Protein AF-A0A8T3P0T6-F1 (afdb_monomer)

Sequence (144 aa):
MNCLDFRRRWLTTPGERDMELARHERACASCRQFARRGSQFERKLANAVAIEVPASLAERIHRRRDFSERVRQRQVRPLRYALIASGLLILCLALLLFYEFLAPQSAGIEVQQSLALKAPDAAASRSTALTFLTAADARPTARI

Solvent-accessible surface area (backbone atoms only — not comparable to full-atom values): 9432 Å² total; per-residue (Å²): 132,54,74,66,56,48,51,54,51,43,70,76,46,72,86,67,92,47,70,66,59,54,51,49,39,73,72,31,71,68,55,33,53,49,51,53,52,49,54,51,48,52,52,53,50,53,58,72,66,67,62,84,78,61,86,62,50,64,60,53,52,54,50,51,51,57,49,53,53,51,52,54,50,62,64,51,48,61,57,55,53,48,55,53,53,52,51,53,50,52,52,49,52,51,50,52,51,44,52,72,74,63,61,68,89,77,87,72,82,82,86,82,86,87,89,88,87,79,85,84,85,89,79,89,79,89,78,90,78,87,87,81,92,82,82,90,80,83,87,87,83,89,81,136

Secondary structure (DSSP, 8-state):
--HHHHHHHHHHSTT---HHHHHHHHH-HHHHHHHHHHHHHHHHHHHHH-PPPPTTHHHHHHHHHHHHHHHHHHHHHHHHHHHHHHHHHHHHHHHHHHHHHH----S-------------------------------------

Foldseek 3Di:
DDLVVLVVVCVVDPPDPDPVNVVVLVVDVVSVVVSVVVVVVV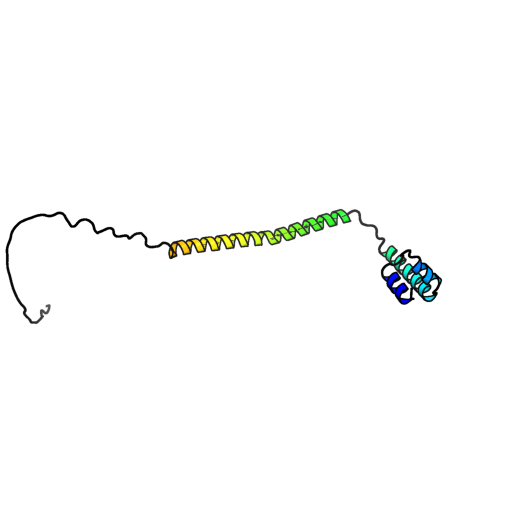VVVCVVPPDDDDPCPVVVVVVVVVVVVVVVCVVCVVVVVVVVVVVVVVVVVVVVCCCVPVPDPPVDPPPDDPDPDDDDDDDDDDDDDDDDDDDDDDDDDDDD

Radius of gyration: 54.67 Å; Cα contacts (8 Å, |Δi|>4): 24; chains: 1; bounding box: 60×63×147 Å

pLDDT: mean 76.13, std 20.55, range [37.06, 97.62]

Mean predicted aligned error: 18.78 Å

Structure (mmCIF, N/CA/C/O backbone):
data_AF-A0A8T3P0T6-F1
#
_entry.id   AF-A0A8T3P0T6-F1
#
loop_
_atom_site.group_PDB
_atom_site.id
_atom_site.type_symbol
_atom_site.label_atom_id
_atom_site.label_alt_id
_atom_site.label_comp_id
_atom_site.label_asym_id
_atom_site.label_entity_id
_atom_site.label_seq_id
_atom_site.pdbx_PDB_ins_code
_atom_site.Cartn_x
_atom_site.Cartn_y
_atom_site.Cartn_z
_atom_site.occupancy
_atom_site.B_iso_or_equiv
_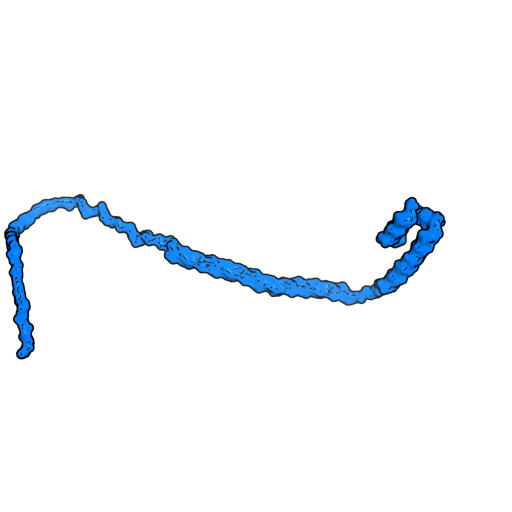atom_site.auth_seq_id
_atom_site.auth_comp_id
_atom_site.auth_asym_id
_atom_site.auth_atom_id
_atom_site.pdbx_PDB_model_num
ATOM 1 N N . MET A 1 1 ? 23.178 8.678 -13.540 1.00 88.56 1 MET A N 1
ATOM 2 C CA . MET A 1 1 ? 22.896 7.546 -12.630 1.00 88.56 1 MET A CA 1
ATOM 3 C C . MET A 1 1 ? 23.528 6.234 -13.091 1.00 88.56 1 MET A C 1
ATOM 5 O O . MET A 1 1 ? 23.717 6.045 -14.295 1.00 88.56 1 MET A O 1
ATOM 9 N N . ASN A 1 2 ? 23.810 5.329 -12.142 1.00 94.75 2 ASN A N 1
ATOM 10 C CA . ASN A 1 2 ? 24.181 3.927 -12.388 1.00 94.75 2 ASN A CA 1
ATOM 11 C C . ASN A 1 2 ? 22.927 3.085 -12.739 1.00 94.75 2 ASN A C 1
ATOM 13 O O . ASN A 1 2 ? 21.800 3.463 -12.422 1.00 94.75 2 ASN A O 1
ATOM 17 N N . CYS A 1 3 ? 23.118 1.925 -13.374 1.00 96.31 3 CYS A N 1
ATOM 18 C CA . CYS A 1 3 ? 22.073 0.938 -13.656 1.00 96.31 3 CYS A CA 1
ATOM 19 C C . CYS A 1 3 ? 21.316 0.470 -12.401 1.00 96.31 3 CYS A C 1
ATOM 21 O O . CYS A 1 3 ? 20.110 0.233 -12.475 1.00 96.31 3 CYS A O 1
ATOM 23 N N . LEU A 1 4 ? 21.993 0.303 -11.259 1.00 96.88 4 LEU A N 1
ATOM 24 C CA . LEU A 1 4 ? 21.320 -0.100 -10.016 1.00 96.88 4 LEU A CA 1
ATOM 25 C C . LEU A 1 4 ? 20.424 1.011 -9.465 1.00 96.88 4 LEU A C 1
ATOM 27 O O . LEU A 1 4 ? 19.289 0.729 -9.082 1.00 96.88 4 LEU A O 1
ATOM 31 N N . ASP A 1 5 ? 20.892 2.259 -9.498 1.00 95.56 5 ASP A N 1
ATOM 32 C CA . ASP A 1 5 ? 20.106 3.419 -9.067 1.00 95.56 5 ASP A CA 1
ATOM 33 C C . ASP A 1 5 ? 18.858 3.578 -9.934 1.00 95.56 5 ASP A C 1
ATOM 35 O O . ASP A 1 5 ? 17.756 3.742 -9.410 1.00 95.56 5 ASP A O 1
ATOM 39 N N . PHE A 1 6 ? 19.019 3.432 -11.256 1.00 96.00 6 PHE A N 1
ATOM 40 C CA . PHE A 1 6 ? 17.908 3.410 -12.204 1.00 96.00 6 PHE A CA 1
ATOM 41 C C . PHE A 1 6 ? 16.872 2.351 -11.813 1.00 96.00 6 PHE A C 1
ATOM 43 O O . PHE A 1 6 ? 15.689 2.658 -11.691 1.00 96.00 6 PHE A O 1
ATOM 50 N N . ARG A 1 7 ? 17.307 1.104 -11.582 1.00 95.38 7 ARG A N 1
ATOM 51 C CA . ARG A 1 7 ? 16.401 -0.006 -11.243 1.00 95.38 7 ARG A CA 1
ATOM 52 C C . ARG A 1 7 ? 15.696 0.213 -9.913 1.00 95.38 7 ARG A C 1
ATOM 54 O O . ARG A 1 7 ? 14.494 -0.012 -9.840 1.00 95.38 7 ARG A O 1
ATOM 61 N N . ARG A 1 8 ? 16.419 0.658 -8.881 1.00 95.44 8 ARG A N 1
ATOM 62 C CA . ARG A 1 8 ? 15.837 0.963 -7.569 1.00 95.44 8 ARG A CA 1
ATOM 63 C C . ARG A 1 8 ? 14.767 2.040 -7.707 1.00 95.44 8 ARG A C 1
ATOM 65 O O . ARG A 1 8 ? 13.653 1.840 -7.241 1.00 95.44 8 ARG A O 1
ATOM 72 N N . ARG A 1 9 ? 15.086 3.148 -8.377 1.00 95.00 9 ARG A N 1
ATOM 73 C CA . ARG A 1 9 ? 14.155 4.270 -8.528 1.00 95.00 9 ARG A CA 1
ATOM 74 C C . ARG A 1 9 ? 12.932 3.896 -9.367 1.00 95.00 9 ARG A C 1
ATOM 76 O O . ARG A 1 9 ? 11.815 4.183 -8.954 1.00 95.00 9 ARG A O 1
ATOM 83 N N . TRP A 1 10 ? 13.135 3.185 -10.479 1.00 95.56 10 TRP A N 1
ATOM 84 C CA . TRP A 1 10 ? 12.047 2.708 -11.336 1.00 95.56 10 TRP A CA 1
ATOM 85 C C . TRP A 1 10 ? 11.085 1.769 -10.589 1.00 95.56 10 TRP A C 1
ATOM 87 O O . TRP A 1 10 ? 9.880 1.855 -10.794 1.00 95.56 10 TRP A O 1
ATOM 97 N N . LEU A 1 11 ? 11.598 0.898 -9.709 1.00 94.56 11 LEU A N 1
ATOM 98 C CA . LEU A 1 11 ? 10.772 -0.015 -8.906 1.00 94.56 11 LEU A CA 1
ATOM 99 C C . LEU A 1 11 ? 9.971 0.695 -7.810 1.00 94.56 11 LEU A C 1
ATOM 101 O O . LEU A 1 11 ? 8.867 0.259 -7.504 1.00 94.56 11 LEU A O 1
ATOM 105 N N . THR A 1 12 ? 10.510 1.760 -7.212 1.00 94.62 12 THR A N 1
ATOM 106 C CA . THR A 1 12 ? 9.787 2.533 -6.190 1.00 94.62 12 THR A CA 1
ATOM 107 C C . THR A 1 12 ? 8.653 3.348 -6.804 1.00 94.62 12 THR A C 1
ATOM 109 O O . THR A 1 12 ? 7.561 3.397 -6.242 1.00 94.62 12 THR A O 1
ATOM 112 N N . THR A 1 13 ? 8.907 3.971 -7.959 1.00 92.31 13 THR A N 1
ATOM 113 C CA . THR A 1 13 ? 7.954 4.877 -8.610 1.00 92.31 13 THR A CA 1
ATOM 114 C C . THR A 1 13 ? 7.876 4.575 -10.110 1.00 92.31 13 THR A C 1
ATOM 116 O O . THR A 1 13 ? 8.487 5.272 -10.930 1.00 92.31 13 THR A O 1
ATOM 119 N N . PRO A 1 14 ? 7.137 3.526 -10.511 1.00 88.56 14 PRO A N 1
ATOM 120 C CA . PRO A 1 14 ? 7.009 3.177 -11.917 1.00 88.56 14 PRO A CA 1
ATOM 121 C C . PRO A 1 14 ? 6.272 4.286 -12.683 1.00 88.56 14 PRO A C 1
ATOM 123 O O . PRO A 1 14 ? 5.203 4.742 -12.287 1.00 88.56 14 PRO A O 1
ATOM 126 N N . GLY A 1 15 ? 6.840 4.718 -13.812 1.00 85.12 15 GLY A N 1
ATOM 127 C CA . GLY A 1 15 ? 6.239 5.746 -14.675 1.00 85.12 15 GLY A CA 1
ATOM 128 C C . GLY A 1 15 ? 6.579 7.199 -14.316 1.00 85.12 15 GLY A C 1
ATOM 129 O O . GLY A 1 15 ? 6.026 8.110 -14.936 1.00 85.12 15 GLY A O 1
ATOM 130 N N . GLU A 1 16 ? 7.496 7.430 -13.371 1.00 89.50 16 GLU A N 1
ATOM 131 C CA . GLU A 1 16 ? 8.035 8.763 -13.074 1.00 89.50 16 GLU A CA 1
ATOM 132 C C . GLU A 1 16 ? 8.638 9.413 -14.338 1.00 89.50 16 GLU A C 1
ATOM 134 O O . GLU A 1 16 ? 9.423 8.802 -15.067 1.00 89.50 16 GLU A O 1
ATOM 139 N N . ARG A 1 17 ? 8.278 10.675 -14.609 1.00 84.62 17 ARG A N 1
ATOM 140 C CA . ARG A 1 17 ? 8.763 11.442 -15.771 1.00 84.62 17 ARG A CA 1
ATOM 141 C C . ARG A 1 17 ? 9.988 12.284 -15.412 1.00 84.62 17 ARG A C 1
ATOM 143 O O . ARG A 1 17 ? 9.956 13.506 -15.518 1.00 84.62 17 ARG A O 1
ATOM 150 N N . ASP A 1 18 ? 11.062 11.624 -14.997 1.00 92.56 18 ASP A N 1
ATOM 151 C CA . ASP A 1 18 ? 12.345 12.277 -14.723 1.00 92.56 18 ASP A CA 1
ATOM 152 C C . ASP A 1 18 ? 13.265 12.245 -15.959 1.00 92.56 18 ASP A C 1
ATOM 154 O O . ASP A 1 18 ? 13.415 11.225 -16.643 1.00 92.56 18 ASP A O 1
ATOM 158 N N . MET A 1 19 ? 13.912 13.378 -16.241 1.00 92.12 19 MET A N 1
ATOM 159 C CA . MET A 1 19 ? 14.847 13.531 -17.354 1.00 92.12 19 MET A CA 1
ATOM 160 C C . MET A 1 19 ? 16.087 12.651 -17.195 1.00 92.12 19 MET A C 1
ATOM 162 O O . MET A 1 19 ? 16.606 12.148 -18.196 1.00 92.12 19 MET A O 1
ATOM 166 N N . GLU A 1 20 ? 16.565 12.445 -15.965 1.00 92.50 20 GLU A N 1
ATOM 167 C CA . GLU A 1 20 ? 17.751 11.626 -15.723 1.00 92.50 20 GLU A CA 1
ATOM 168 C C . GLU A 1 20 ? 17.456 10.135 -15.969 1.00 92.50 20 GLU A C 1
ATOM 170 O O . GLU A 1 20 ? 18.225 9.457 -16.661 1.00 92.50 20 GLU A O 1
ATOM 175 N N . LEU A 1 21 ? 16.305 9.646 -15.482 1.00 93.31 21 LEU A N 1
ATOM 176 C CA . LEU A 1 21 ? 15.792 8.292 -15.741 1.00 93.31 21 LEU A CA 1
ATOM 177 C C . LEU A 1 21 ? 15.635 8.063 -17.252 1.00 93.31 21 LEU A C 1
ATOM 179 O O . LEU A 1 21 ? 16.177 7.097 -17.795 1.00 93.31 21 LEU A O 1
ATOM 183 N N . ALA A 1 22 ? 14.989 8.997 -17.956 1.00 93.75 22 ALA A N 1
ATOM 184 C CA . ALA A 1 22 ? 14.791 8.909 -19.402 1.00 93.75 22 ALA A CA 1
ATOM 185 C C . ALA A 1 22 ? 16.115 8.916 -20.186 1.00 93.75 22 ALA A C 1
ATOM 187 O O . ALA A 1 22 ? 16.250 8.226 -21.200 1.00 93.75 22 ALA A O 1
ATOM 188 N N . ARG A 1 23 ? 17.120 9.685 -19.742 1.00 95.25 23 ARG A N 1
ATOM 189 C CA . ARG A 1 23 ? 18.456 9.683 -20.358 1.00 95.25 23 ARG A CA 1
ATOM 190 C C . ARG A 1 23 ? 19.129 8.320 -20.195 1.00 95.25 23 ARG A C 1
ATOM 192 O O . ARG A 1 23 ? 19.647 7.790 -21.177 1.00 95.25 23 ARG A O 1
ATOM 199 N N . HIS A 1 24 ? 19.095 7.738 -18.996 1.00 95.81 24 HIS A N 1
ATOM 200 C CA . HIS A 1 24 ? 19.712 6.436 -18.738 1.00 95.81 24 HIS A CA 1
ATOM 201 C C . HIS A 1 24 ? 19.003 5.296 -19.487 1.00 95.81 24 HIS A C 1
ATOM 203 O O . HIS A 1 24 ? 19.663 4.442 -20.078 1.00 95.81 24 HIS A O 1
ATOM 209 N N . GLU A 1 25 ? 17.670 5.310 -19.548 1.00 94.56 25 GLU A N 1
ATOM 210 C CA . GLU A 1 25 ? 16.887 4.325 -20.307 1.00 94.56 25 GLU A CA 1
ATOM 211 C C . GLU A 1 25 ? 17.210 4.358 -21.814 1.00 94.56 25 GLU A C 1
ATOM 213 O O . GLU A 1 25 ? 17.299 3.321 -22.483 1.00 94.56 25 GLU A O 1
ATOM 218 N N . ARG A 1 26 ? 17.435 5.554 -22.373 1.00 95.38 26 ARG A N 1
ATOM 219 C CA . ARG A 1 26 ? 17.885 5.696 -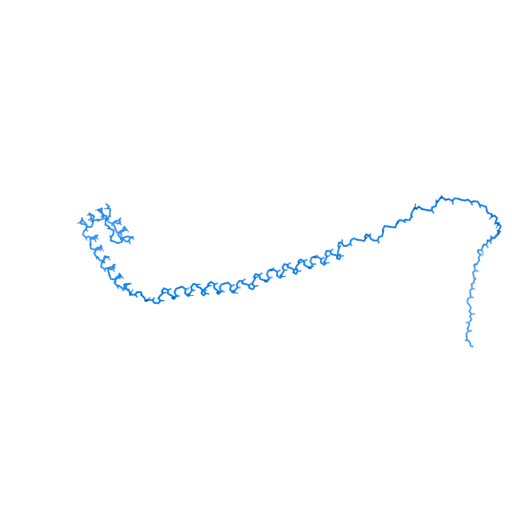23.764 1.00 95.38 26 ARG A CA 1
ATOM 220 C C . ARG A 1 26 ? 19.329 5.232 -23.949 1.00 95.38 26 ARG A C 1
ATOM 222 O O . ARG A 1 26 ? 19.619 4.634 -24.978 1.00 95.38 26 ARG A O 1
ATOM 229 N N . ALA A 1 27 ? 20.210 5.443 -22.979 1.00 96.56 27 ALA A N 1
ATOM 230 C CA . ALA A 1 27 ? 21.617 5.061 -23.096 1.00 96.56 27 ALA A CA 1
ATOM 231 C C . ALA A 1 27 ? 21.873 3.552 -22.898 1.00 96.56 27 ALA A C 1
ATOM 233 O O . ALA A 1 27 ? 22.782 3.006 -23.514 1.00 96.56 27 ALA A O 1
ATOM 234 N N . CYS A 1 28 ? 21.082 2.859 -22.069 1.00 97.38 28 CYS A N 1
ATOM 235 C CA . CYS A 1 28 ? 21.346 1.473 -21.668 1.00 97.38 28 CYS A CA 1
ATOM 236 C C . CYS A 1 28 ? 20.261 0.490 -22.149 1.00 97.38 28 CYS A C 1
ATOM 238 O O . CYS A 1 28 ? 19.116 0.526 -21.694 1.00 97.38 28 CYS A O 1
ATOM 240 N N . ALA A 1 29 ? 20.631 -0.451 -23.026 1.00 97.19 29 ALA A N 1
ATOM 241 C CA . ALA A 1 29 ? 19.700 -1.434 -23.593 1.00 97.19 29 ALA A CA 1
ATOM 242 C C . ALA A 1 29 ? 19.095 -2.389 -22.544 1.00 97.19 29 ALA A C 1
ATOM 244 O O . ALA A 1 29 ? 17.907 -2.713 -22.619 1.00 97.19 29 ALA A O 1
ATOM 245 N N . SER A 1 30 ? 19.874 -2.808 -21.539 1.00 96.94 30 SER A N 1
ATOM 246 C CA . SER A 1 30 ? 19.396 -3.735 -20.502 1.00 96.94 30 SER A CA 1
ATOM 247 C C . SER A 1 30 ? 18.374 -3.070 -19.572 1.00 96.94 30 SER A C 1
ATOM 249 O O . SER A 1 30 ? 17.326 -3.650 -19.282 1.00 96.94 30 SER A O 1
ATOM 251 N N . CYS A 1 31 ? 18.630 -1.823 -19.163 1.00 96.56 31 CYS A N 1
ATOM 252 C CA . CYS A 1 31 ? 17.700 -1.013 -18.376 1.00 96.56 31 CYS A CA 1
ATOM 253 C C . CYS A 1 31 ? 16.436 -0.668 -19.173 1.00 96.56 31 CYS A C 1
ATOM 255 O O . CYS A 1 31 ? 15.339 -0.739 -18.625 1.00 96.56 31 CYS A O 1
ATOM 257 N N . ARG A 1 32 ? 16.556 -0.410 -20.482 1.00 96.44 32 ARG A N 1
ATOM 258 C CA . ARG A 1 32 ? 15.402 -0.229 -21.375 1.00 96.44 32 ARG A CA 1
ATOM 259 C C . ARG A 1 32 ? 14.520 -1.473 -21.450 1.00 96.44 32 ARG A C 1
ATOM 261 O O . ARG A 1 32 ? 13.299 -1.377 -21.363 1.00 96.44 32 ARG A O 1
ATOM 268 N N . GLN A 1 33 ? 15.112 -2.658 -21.607 1.00 97.62 33 GLN A N 1
ATOM 269 C CA . GLN A 1 33 ? 14.352 -3.911 -21.637 1.00 97.62 33 GLN A CA 1
ATOM 270 C C . GLN A 1 33 ? 13.692 -4.204 -20.282 1.00 97.62 33 GLN A C 1
ATOM 272 O O . GLN A 1 33 ? 12.559 -4.687 -20.239 1.00 97.62 33 GLN A O 1
ATOM 277 N N . PHE A 1 34 ? 14.384 -3.907 -19.180 1.00 96.69 34 PHE A N 1
ATOM 278 C CA . PHE A 1 34 ? 13.830 -3.988 -17.831 1.00 96.69 34 PHE A CA 1
ATOM 279 C C . PHE A 1 34 ? 12.606 -3.075 -17.674 1.00 96.69 34 PHE A C 1
ATOM 281 O O . PHE A 1 34 ? 11.530 -3.577 -17.355 1.00 96.69 34 PHE A O 1
ATOM 288 N N . ALA A 1 35 ? 12.737 -1.785 -17.998 1.00 95.50 35 ALA A N 1
ATOM 289 C CA . ALA A 1 35 ? 11.651 -0.811 -17.913 1.00 95.50 35 ALA A CA 1
ATOM 290 C C . ALA A 1 35 ? 10.459 -1.211 -18.793 1.00 95.50 35 ALA A C 1
ATOM 292 O O . ALA A 1 35 ? 9.322 -1.192 -18.337 1.00 95.50 35 ALA A O 1
ATOM 293 N N . ARG A 1 36 ? 10.700 -1.684 -20.024 1.00 95.50 36 ARG A N 1
ATOM 294 C CA . ARG A 1 36 ? 9.633 -2.168 -20.917 1.00 95.50 36 ARG A CA 1
ATOM 295 C C . ARG A 1 36 ? 8.844 -3.337 -20.332 1.00 95.50 36 ARG A C 1
ATOM 297 O O . ARG A 1 36 ? 7.614 -3.320 -20.390 1.00 95.50 36 ARG A O 1
ATOM 304 N N . ARG A 1 37 ? 9.536 -4.346 -19.787 1.00 96.31 37 ARG A N 1
ATOM 305 C CA . ARG A 1 37 ? 8.889 -5.505 -19.146 1.00 96.31 37 ARG A CA 1
ATOM 306 C C . ARG A 1 37 ? 8.107 -5.079 -17.910 1.00 96.31 37 ARG A C 1
ATOM 308 O O . ARG A 1 37 ? 6.954 -5.472 -17.762 1.00 96.31 37 ARG A O 1
ATOM 315 N N . GLY A 1 38 ? 8.710 -4.234 -17.082 1.00 95.81 38 GLY A N 1
ATOM 316 C CA . GLY A 1 38 ? 8.062 -3.678 -15.906 1.00 95.81 38 GLY A CA 1
ATOM 317 C C . GLY A 1 38 ? 6.807 -2.878 -16.266 1.00 95.81 38 GLY A C 1
ATOM 318 O O . GLY A 1 38 ? 5.732 -3.174 -15.768 1.00 95.81 38 GLY A O 1
ATOM 319 N N . SER A 1 39 ? 6.876 -1.952 -17.224 1.00 95.06 39 SER A N 1
ATOM 320 C CA . SER A 1 39 ? 5.701 -1.192 -17.667 1.00 95.06 39 SER A CA 1
ATOM 321 C C . SER A 1 39 ? 4.606 -2.081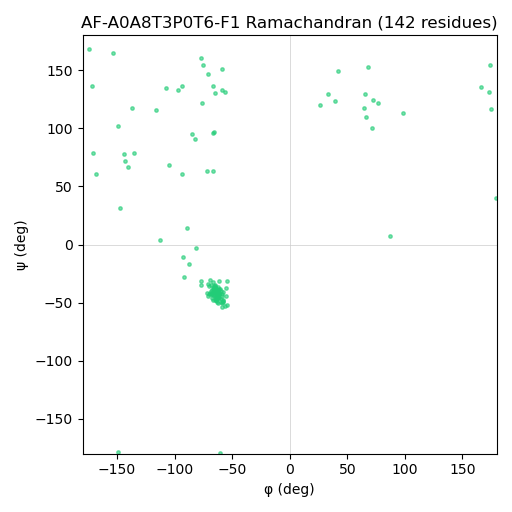 -18.262 1.00 95.06 39 SER A C 1
ATOM 323 O O . SER A 1 39 ? 3.428 -1.754 -18.159 1.00 95.06 39 SER A O 1
ATOM 325 N N . GLN A 1 40 ? 4.957 -3.198 -18.909 1.00 96.44 40 GLN A N 1
ATOM 326 C CA . GLN A 1 40 ? 3.961 -4.167 -19.373 1.00 96.44 40 GLN A CA 1
ATOM 327 C C . GLN A 1 40 ? 3.265 -4.867 -18.203 1.00 96.44 40 GLN A C 1
ATOM 329 O O . GLN A 1 40 ? 2.057 -5.085 -18.273 1.00 96.44 40 GLN A O 1
ATOM 334 N N . PHE A 1 41 ? 4.007 -5.206 -17.149 1.00 95.56 41 PHE A N 1
ATOM 335 C CA . PHE A 1 41 ? 3.445 -5.753 -15.919 1.00 95.56 41 PHE A CA 1
ATOM 336 C C . PHE A 1 41 ? 2.515 -4.745 -15.233 1.00 95.56 41 PHE A C 1
ATOM 338 O O . PHE A 1 41 ? 1.362 -5.083 -14.987 1.00 95.56 41 PHE A O 1
ATOM 345 N N . GLU A 1 42 ? 2.952 -3.496 -15.053 1.00 96.12 42 GLU A N 1
ATOM 346 C CA . GLU A 1 42 ? 2.130 -2.441 -14.442 1.00 96.12 42 GLU A CA 1
ATOM 347 C C . GLU A 1 42 ? 0.820 -2.211 -15.202 1.00 96.12 42 GLU A C 1
ATOM 349 O O . GLU A 1 42 ? -0.242 -2.107 -14.599 1.00 96.12 42 GLU A O 1
ATOM 354 N N . ARG A 1 43 ? 0.850 -2.222 -16.542 1.00 95.94 43 ARG A N 1
ATOM 355 C CA . ARG A 1 43 ? -0.382 -2.132 -17.347 1.00 95.94 43 ARG A CA 1
ATOM 356 C C . ARG A 1 43 ? -1.314 -3.323 -17.132 1.00 95.94 43 ARG A C 1
ATOM 358 O O . ARG A 1 43 ? -2.524 -3.141 -17.056 1.00 95.94 43 ARG A O 1
ATOM 365 N N . LYS A 1 44 ? -0.772 -4.543 -17.048 1.00 96.62 44 LYS A N 1
ATOM 366 C CA . LYS A 1 44 ? -1.580 -5.740 -16.764 1.00 96.62 44 LYS A CA 1
ATOM 367 C C . LYS A 1 44 ? -2.209 -5.659 -15.374 1.00 96.62 44 LYS A C 1
ATOM 369 O O . LYS A 1 44 ? -3.379 -5.992 -15.235 1.00 96.62 44 LYS A O 1
ATOM 374 N N . LEU A 1 45 ? -1.451 -5.194 -14.383 1.00 95.19 45 LEU A N 1
ATOM 375 C CA . LEU A 1 45 ? -1.932 -5.011 -13.018 1.00 95.19 45 LEU A CA 1
ATOM 376 C C . LEU A 1 45 ? -3.020 -3.935 -12.946 1.00 95.19 45 LEU A C 1
ATOM 378 O O . LEU A 1 45 ? -4.083 -4.191 -12.389 1.00 95.19 45 LEU A O 1
ATOM 382 N N . ALA A 1 46 ? -2.794 -2.776 -13.568 1.00 94.56 46 ALA A N 1
ATOM 383 C CA . ALA A 1 46 ? -3.777 -1.699 -13.640 1.00 94.56 46 ALA A CA 1
ATOM 384 C C . ALA A 1 46 ? -5.099 -2.190 -14.245 1.00 94.56 46 ALA A C 1
ATOM 386 O O . ALA A 1 46 ? -6.160 -1.940 -13.683 1.00 94.56 46 ALA A O 1
ATOM 387 N N . ASN A 1 47 ? -5.036 -2.968 -15.328 1.00 95.69 47 ASN A N 1
ATOM 388 C CA . ASN A 1 47 ? -6.225 -3.556 -15.945 1.00 95.69 47 ASN A CA 1
ATOM 389 C C . ASN A 1 47 ? -6.910 -4.597 -15.047 1.00 95.69 47 ASN A C 1
ATOM 391 O O . ASN A 1 47 ? -8.131 -4.674 -15.032 1.00 95.69 47 ASN A O 1
ATOM 395 N N . ALA A 1 48 ? -6.145 -5.397 -14.302 1.00 95.88 48 ALA A N 1
ATOM 396 C CA . ALA A 1 48 ? -6.703 -6.404 -13.399 1.00 95.88 48 ALA A CA 1
ATOM 397 C C . ALA A 1 48 ? -7.417 -5.784 -12.185 1.00 95.88 48 ALA A C 1
ATOM 399 O O . ALA A 1 48 ? -8.365 -6.368 -11.667 1.00 95.88 48 ALA A O 1
ATOM 400 N N . VAL A 1 49 ? -6.962 -4.611 -11.733 1.00 95.00 49 VAL A N 1
ATOM 401 C CA . VAL A 1 49 ? -7.540 -3.883 -10.589 1.00 95.00 49 VAL A CA 1
ATOM 402 C C . VAL A 1 49 ? -8.606 -2.869 -11.027 1.00 95.00 49 VAL A C 1
ATOM 404 O O . VAL A 1 49 ? -9.352 -2.376 -10.184 1.00 95.00 49 VAL A O 1
ATOM 407 N N . ALA A 1 50 ? -8.735 -2.589 -12.329 1.00 93.50 50 ALA A N 1
ATOM 408 C CA . ALA A 1 50 ? -9.773 -1.735 -12.911 1.00 93.50 50 ALA A CA 1
ATOM 409 C C . ALA A 1 50 ? -11.157 -2.413 -12.886 1.00 93.50 50 ALA A C 1
ATOM 411 O O . ALA A 1 50 ? -11.757 -2.712 -13.916 1.00 93.50 50 ALA A O 1
ATOM 412 N N . ILE A 1 51 ? -11.648 -2.684 -11.681 1.00 91.19 51 ILE A N 1
ATOM 413 C CA . ILE A 1 51 ? -12.966 -3.242 -11.410 1.00 91.19 51 ILE A CA 1
ATOM 414 C C . ILE A 1 51 ? -13.895 -2.078 -11.068 1.00 91.19 51 ILE A C 1
ATOM 416 O O . ILE A 1 51 ? -13.550 -1.225 -10.249 1.00 91.19 51 ILE A O 1
ATOM 420 N N . GLU A 1 52 ? -15.079 -2.060 -11.678 1.00 89.75 52 GLU A N 1
ATOM 421 C CA . GLU A 1 52 ? -16.101 -1.054 -11.392 1.00 89.75 52 GLU A CA 1
ATOM 422 C C . GLU A 1 52 ? -16.485 -1.086 -9.907 1.00 89.75 52 GLU A C 1
ATOM 424 O O . GLU A 1 52 ? -16.740 -2.149 -9.326 1.00 89.75 52 GLU A O 1
ATOM 429 N N . VAL A 1 53 ? -16.535 0.087 -9.278 1.00 88.31 53 VAL A N 1
ATOM 430 C CA . VAL A 1 53 ? -16.916 0.189 -7.870 1.00 88.31 53 VAL A CA 1
ATOM 431 C C . VAL A 1 53 ? -18.436 0.025 -7.772 1.00 88.31 53 VAL A C 1
ATOM 433 O O . VAL A 1 53 ? -19.174 0.818 -8.353 1.00 88.31 53 VAL A O 1
ATOM 436 N N . PRO A 1 54 ? -18.956 -0.962 -7.020 1.00 88.44 54 PRO A N 1
ATOM 437 C CA . PRO A 1 54 ? -20.396 -1.154 -6.938 1.00 88.44 54 PRO A CA 1
ATOM 438 C C . PRO A 1 54 ? -21.057 0.035 -6.232 1.00 88.44 54 PRO A C 1
ATOM 440 O O . PRO A 1 54 ? -20.600 0.459 -5.168 1.00 88.44 54 PRO A O 1
ATOM 443 N N . ALA A 1 55 ? -22.180 0.523 -6.771 1.00 84.12 55 ALA A N 1
ATOM 444 C CA . ALA A 1 55 ? -22.893 1.699 -6.253 1.00 84.12 55 ALA A CA 1
ATOM 445 C C . ALA A 1 55 ? -23.256 1.591 -4.757 1.00 84.12 55 ALA A C 1
ATOM 447 O O . ALA A 1 55 ? -23.256 2.579 -4.026 1.00 84.12 55 ALA A O 1
ATOM 448 N N . SER A 1 56 ? -23.504 0.372 -4.268 1.00 87.88 56 SER A N 1
ATOM 449 C CA . SER A 1 56 ? -23.839 0.105 -2.864 1.00 87.88 56 SER A CA 1
ATOM 450 C C . SER A 1 56 ? -22.627 0.045 -1.922 1.00 87.88 56 SER A C 1
ATOM 452 O O . SER A 1 56 ? -22.804 -0.122 -0.712 1.00 87.88 56 SER A O 1
ATOM 454 N N . LEU A 1 57 ? -21.388 0.167 -2.420 1.00 87.81 57 LEU A N 1
ATOM 455 C CA . LEU A 1 57 ? -20.185 0.045 -1.590 1.00 87.81 57 LEU A CA 1
ATOM 456 C C . LEU A 1 57 ? -20.122 1.135 -0.519 1.00 87.81 57 LEU A C 1
ATOM 458 O O . LEU A 1 57 ? -19.864 0.830 0.646 1.00 87.81 57 LEU A O 1
ATOM 462 N N . ALA A 1 58 ? -20.403 2.383 -0.900 1.00 85.56 58 ALA A N 1
ATOM 463 C CA . ALA A 1 58 ? -20.392 3.509 0.024 1.00 85.56 58 ALA A CA 1
ATOM 464 C C . ALA A 1 58 ? -21.368 3.267 1.182 1.00 85.56 58 ALA A C 1
ATOM 466 O O . ALA A 1 58 ? -20.985 3.350 2.348 1.00 85.56 58 ALA A O 1
ATOM 467 N N . GLU A 1 59 ? -22.603 2.873 0.881 1.00 85.44 59 GLU A N 1
ATOM 468 C CA . GLU A 1 59 ? -23.627 2.608 1.892 1.00 85.44 59 GLU A CA 1
ATOM 469 C C . GLU A 1 59 ? -23.241 1.434 2.815 1.00 85.44 59 GLU A C 1
ATOM 471 O O . GLU A 1 59 ? -23.421 1.493 4.033 1.00 85.44 59 GLU A O 1
ATOM 476 N N . ARG A 1 60 ? -22.634 0.374 2.263 1.00 85.38 60 ARG A N 1
ATOM 477 C CA . ARG A 1 60 ? -22.145 -0.775 3.045 1.00 85.38 60 ARG A CA 1
ATOM 478 C C . ARG A 1 60 ? -20.989 -0.405 3.977 1.00 85.38 60 ARG A C 1
ATOM 480 O O . ARG A 1 60 ? -20.924 -0.945 5.083 1.00 85.38 60 ARG A O 1
ATOM 487 N N . ILE A 1 61 ? -20.097 0.498 3.563 1.00 86.19 61 ILE A N 1
ATOM 488 C CA . ILE A 1 61 ? -18.996 0.994 4.404 1.00 86.19 61 ILE A CA 1
ATOM 489 C C . ILE A 1 61 ? -19.547 1.816 5.573 1.00 86.19 61 ILE A C 1
ATOM 491 O O . ILE A 1 61 ? -19.165 1.555 6.715 1.00 86.19 61 ILE A O 1
ATOM 495 N N . HIS A 1 62 ? -20.473 2.746 5.310 1.00 83.12 62 HIS A N 1
ATOM 496 C CA . HIS A 1 62 ? -21.118 3.542 6.361 1.00 83.12 62 HIS A CA 1
ATOM 497 C C . HIS A 1 62 ? -21.828 2.637 7.374 1.00 83.12 62 HIS A C 1
ATOM 499 O O . HIS A 1 62 ? -21.553 2.715 8.569 1.00 83.12 62 HIS A O 1
ATOM 505 N N . ARG A 1 63 ? -22.624 1.669 6.896 1.00 80.81 63 ARG A N 1
ATOM 506 C CA . ARG A 1 63 ? -23.294 0.702 7.778 1.00 80.81 63 ARG A CA 1
ATOM 507 C C . ARG A 1 63 ? -22.314 -0.100 8.635 1.00 80.81 63 ARG A C 1
ATOM 509 O O . ARG A 1 63 ? -22.548 -0.260 9.829 1.00 80.81 63 ARG A O 1
ATOM 516 N N . ARG A 1 64 ? -21.205 -0.601 8.079 1.00 76.56 64 ARG A N 1
ATOM 517 C CA . ARG A 1 64 ? -20.218 -1.362 8.873 1.00 76.56 64 ARG A CA 1
ATOM 518 C C . ARG A 1 64 ? -19.557 -0.518 9.961 1.00 76.56 64 ARG A C 1
ATOM 520 O O . ARG A 1 64 ? -19.345 -1.039 11.055 1.00 76.56 64 ARG A O 1
ATOM 527 N N . ARG A 1 65 ? -19.256 0.755 9.685 1.00 74.94 65 ARG A N 1
ATOM 528 C CA . ARG A 1 65 ? -18.696 1.672 10.690 1.00 74.94 65 ARG A CA 1
ATOM 529 C C . ARG A 1 65 ? -19.673 1.871 11.843 1.00 74.94 65 ARG A C 1
ATOM 531 O O . ARG A 1 65 ? -19.315 1.571 12.982 1.00 74.94 65 ARG A O 1
ATOM 538 N N . ASP A 1 66 ? -20.923 2.195 11.534 1.00 72.88 66 ASP A N 1
ATOM 539 C CA . ASP A 1 66 ? -21.965 2.393 12.544 1.00 72.88 66 ASP A CA 1
ATOM 540 C C . ASP A 1 66 ? -22.198 1.143 13.401 1.00 72.88 66 ASP A C 1
ATOM 542 O O . ASP A 1 66 ? -22.389 1.236 14.613 1.00 72.88 66 ASP A O 1
ATOM 546 N N . PHE A 1 67 ? -22.174 -0.049 12.798 1.00 67.56 67 PHE A N 1
ATOM 547 C CA . PHE A 1 67 ? -22.317 -1.299 13.546 1.00 67.56 67 PHE A CA 1
ATOM 548 C C . PHE A 1 67 ? -21.115 -1.567 14.459 1.00 67.56 67 PHE A C 1
ATOM 550 O O . PHE A 1 67 ? -21.307 -1.957 15.611 1.00 67.56 67 PHE A O 1
ATOM 557 N N . SER A 1 68 ? -19.887 -1.331 13.989 1.00 66.50 68 SER A N 1
ATOM 558 C CA . SER A 1 68 ? -18.676 -1.551 14.790 1.00 66.50 68 SER A CA 1
ATOM 559 C C . SER A 1 68 ? -18.606 -0.639 16.021 1.00 66.50 68 SER A C 1
ATOM 561 O O . SER A 1 68 ? -18.271 -1.096 17.118 1.00 66.50 68 SER A O 1
ATOM 563 N N . GLU A 1 69 ? -19.017 0.623 15.883 1.00 68.81 69 GLU A N 1
ATOM 564 C CA . GLU A 1 69 ? -19.083 1.565 17.000 1.00 68.81 69 GLU A CA 1
ATOM 565 C C . GLU A 1 69 ? -20.167 1.177 18.006 1.00 68.81 69 GLU A C 1
ATOM 567 O O . GLU A 1 69 ? -19.917 1.173 19.215 1.00 68.81 69 GLU A O 1
ATOM 572 N N . ARG A 1 70 ? -21.350 0.768 17.527 1.00 63.03 70 ARG A N 1
ATOM 573 C CA . ARG A 1 70 ? -22.448 0.320 18.396 1.00 63.03 70 ARG A CA 1
ATOM 574 C C . ARG A 1 70 ? -22.089 -0.949 19.166 1.00 63.03 70 ARG A C 1
ATOM 576 O O . ARG A 1 70 ? -22.378 -1.022 20.359 1.00 63.03 70 ARG A O 1
ATOM 583 N N . VAL A 1 71 ? -21.432 -1.925 18.533 1.00 69.25 71 VAL A N 1
ATOM 584 C CA . VAL A 1 71 ? -20.987 -3.165 19.198 1.00 69.25 71 VAL A CA 1
ATOM 585 C C . VAL A 1 71 ? -19.952 -2.857 20.281 1.00 69.25 71 VAL A C 1
ATOM 587 O O . VAL A 1 71 ? -20.120 -3.281 21.426 1.00 69.25 71 VAL A O 1
ATOM 590 N N . ARG A 1 72 ? -18.939 -2.037 19.968 1.00 66.69 72 ARG A N 1
ATOM 591 C CA . ARG A 1 72 ? -17.913 -1.633 20.940 1.00 66.69 72 ARG A CA 1
ATOM 592 C C . ARG A 1 72 ? -18.512 -0.858 22.114 1.00 66.69 72 ARG A C 1
ATOM 594 O O . ARG A 1 72 ? -18.170 -1.134 23.262 1.00 66.69 72 ARG A O 1
ATOM 601 N N . GLN A 1 73 ? -19.439 0.067 21.857 1.00 63.19 73 GLN A N 1
ATOM 602 C CA . GLN A 1 73 ? -20.139 0.794 22.919 1.00 63.19 73 GLN A CA 1
ATOM 603 C C . GLN A 1 73 ? -20.998 -0.131 23.790 1.00 63.19 73 GLN A C 1
ATOM 605 O O . GLN A 1 73 ? -21.015 0.030 25.009 1.00 63.19 73 GLN A O 1
ATOM 610 N N . ARG A 1 74 ? -21.690 -1.114 23.203 1.00 66.62 74 ARG A N 1
ATOM 611 C CA . ARG A 1 74 ? -22.537 -2.054 23.955 1.00 66.62 74 ARG A CA 1
ATOM 612 C C . ARG A 1 74 ? -21.719 -2.966 24.872 1.00 66.62 74 ARG A C 1
ATOM 614 O O . ARG A 1 74 ? -22.187 -3.281 25.959 1.00 66.62 74 ARG A O 1
ATOM 621 N N . GLN A 1 75 ? -20.493 -3.312 24.481 1.00 68.31 75 GLN A N 1
ATOM 622 C CA . GLN A 1 75 ? -19.597 -4.160 25.271 1.00 68.31 75 GLN A CA 1
ATOM 623 C C . GLN A 1 75 ? -18.932 -3.423 26.448 1.00 68.31 75 GLN A C 1
ATOM 625 O O . GLN A 1 75 ? -18.759 -4.008 27.513 1.00 68.31 75 GLN A O 1
ATOM 630 N N . VAL A 1 76 ? -18.603 -2.131 26.308 1.00 68.31 76 VAL A N 1
ATOM 631 C CA . VAL A 1 76 ? -17.966 -1.349 27.395 1.00 68.31 76 VAL A CA 1
ATOM 632 C C . VAL A 1 76 ? -18.959 -0.700 28.364 1.00 68.31 76 VAL A C 1
ATOM 634 O O . VAL A 1 76 ? -18.571 -0.297 29.458 1.00 68.31 76 VAL A O 1
ATOM 637 N N . ARG A 1 77 ? -20.240 -0.589 27.990 1.00 68.56 77 ARG A N 1
ATOM 638 C CA . ARG A 1 77 ? -21.306 -0.068 28.862 1.00 68.56 77 ARG A CA 1
ATOM 639 C C . ARG A 1 77 ? -21.442 -0.829 30.193 1.00 68.56 77 ARG A C 1
ATOM 641 O O . ARG A 1 77 ? -21.368 -0.158 31.218 1.00 68.56 77 ARG A O 1
ATOM 648 N N . PRO A 1 78 ? -21.581 -2.170 30.235 1.00 71.31 78 PRO A N 1
ATOM 649 C CA . PRO A 1 78 ? -21.740 -2.885 31.505 1.00 71.31 78 PRO A CA 1
ATOM 650 C C . PRO A 1 78 ? -20.499 -2.778 32.402 1.00 71.31 78 PRO A C 1
ATOM 652 O O . PRO A 1 78 ? -20.636 -2.620 33.610 1.00 71.31 78 PRO A O 1
ATOM 655 N N . LEU A 1 79 ? -19.296 -2.762 31.817 1.00 75.00 79 LEU A N 1
ATOM 656 C CA . LEU A 1 79 ? -18.036 -2.581 32.550 1.00 75.00 79 LEU A CA 1
ATOM 657 C C . LEU A 1 79 ? -17.956 -1.220 33.258 1.00 75.00 79 LEU A C 1
ATOM 659 O O . LEU A 1 79 ? -17.492 -1.144 34.391 1.00 75.00 79 LEU A O 1
ATOM 663 N N . ARG A 1 80 ? -18.448 -0.146 32.629 1.00 73.94 80 ARG A N 1
ATOM 664 C CA . ARG A 1 80 ? -18.481 1.187 33.256 1.00 73.94 80 ARG A CA 1
ATOM 665 C C . ARG A 1 80 ? -19.431 1.239 34.450 1.00 73.94 80 ARG A C 1
ATOM 667 O O . ARG A 1 80 ? -19.073 1.810 35.475 1.00 73.94 80 ARG A O 1
ATOM 674 N N . TYR A 1 81 ? -20.608 0.623 34.338 1.00 82.56 81 TYR A N 1
ATOM 675 C CA . TYR A 1 81 ? -21.550 0.547 35.459 1.00 82.56 81 TYR A CA 1
ATOM 676 C C . TYR A 1 81 ? -21.028 -0.346 36.592 1.00 82.56 81 TYR A C 1
ATOM 678 O O . TYR A 1 81 ? -21.218 -0.005 37.756 1.00 82.56 81 TYR A O 1
ATOM 686 N N . ALA A 1 82 ? -20.311 -1.426 36.269 1.00 81.31 82 ALA A N 1
ATOM 687 C CA . ALA A 1 82 ? -19.694 -2.301 37.264 1.00 81.31 82 ALA A CA 1
ATOM 688 C C . ALA A 1 82 ? -18.646 -1.570 38.125 1.00 81.31 82 ALA A C 1
ATOM 690 O O . ALA A 1 82 ? -18.647 -1.736 39.340 1.00 81.31 82 ALA A O 1
ATOM 691 N N . LEU A 1 83 ? -17.812 -0.711 37.522 1.00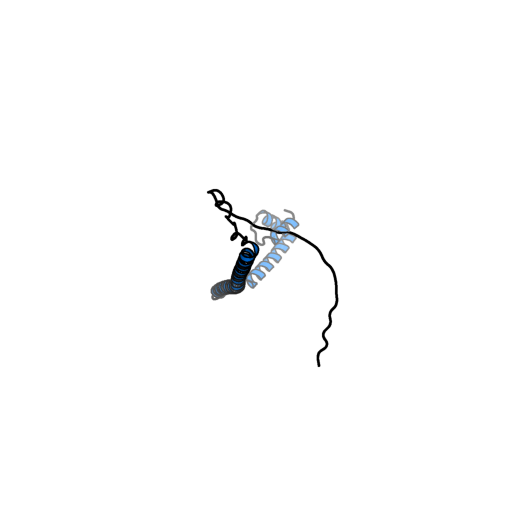 82.38 83 LEU A N 1
ATOM 692 C CA . LEU A 1 83 ? -16.805 0.074 38.253 1.00 82.38 83 LEU A CA 1
ATOM 693 C C . LEU A 1 83 ? -17.426 1.103 39.211 1.00 82.38 83 LEU A C 1
ATOM 695 O O . LEU A 1 83 ? -16.932 1.302 40.321 1.00 82.38 83 LEU A O 1
ATOM 699 N N . ILE A 1 84 ? -18.525 1.745 38.801 1.00 87.94 84 ILE A N 1
ATOM 700 C CA . ILE A 1 84 ? -19.254 2.691 39.660 1.00 87.94 84 ILE A CA 1
ATOM 701 C C . ILE A 1 84 ? -19.907 1.942 40.826 1.00 87.94 84 ILE A C 1
ATOM 703 O O . ILE A 1 84 ? -19.782 2.361 41.976 1.00 87.94 84 ILE A O 1
ATOM 707 N N . ALA A 1 85 ? -20.559 0.810 40.544 1.00 88.69 85 ALA A N 1
ATOM 708 C CA . ALA A 1 85 ? -21.208 -0.007 41.564 1.00 88.69 85 ALA A CA 1
ATOM 709 C C . ALA A 1 85 ? -20.206 -0.543 42.601 1.00 88.69 85 ALA A C 1
ATOM 711 O O . ALA A 1 85 ? -20.473 -0.466 43.800 1.00 88.69 85 ALA A O 1
ATOM 712 N N . SER A 1 86 ? -19.031 -1.018 42.169 1.00 90.06 86 SER A N 1
ATOM 713 C CA . SER A 1 86 ? -17.987 -1.469 43.096 1.00 90.06 86 SER A CA 1
ATOM 714 C C . SER A 1 86 ? -17.438 -0.327 43.952 1.00 90.06 86 SER A C 1
ATOM 716 O O . SER A 1 86 ? -17.223 -0.513 45.145 1.00 90.06 86 SER A O 1
ATOM 718 N N . GLY A 1 87 ? -17.249 0.866 43.373 1.00 92.81 87 GLY A N 1
ATOM 719 C CA . GLY A 1 87 ? -16.783 2.040 44.115 1.00 92.81 87 GLY A CA 1
ATOM 720 C C . GLY A 1 87 ? -17.768 2.481 45.201 1.00 92.81 87 GLY A C 1
ATOM 721 O O . GLY A 1 87 ? -17.359 2.735 46.331 1.00 92.81 87 GLY A O 1
ATOM 722 N N . LEU A 1 88 ? -19.068 2.505 44.886 1.00 95.62 88 LEU A N 1
ATOM 723 C CA . LEU A 1 88 ? -20.125 2.823 45.853 1.00 95.62 88 LEU A CA 1
ATOM 724 C C . LEU A 1 88 ? -20.205 1.792 46.985 1.00 95.62 88 LEU A C 1
ATOM 726 O O . LEU A 1 88 ? -20.364 2.179 48.140 1.00 95.62 88 LEU A O 1
ATOM 730 N N . LEU A 1 89 ? -20.058 0.500 46.675 1.00 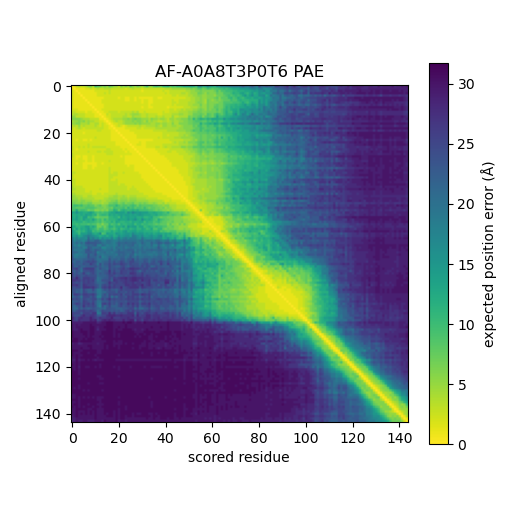95.12 89 LEU A N 1
ATOM 731 C CA . LEU A 1 89 ? -20.037 -0.557 47.690 1.00 95.12 89 LEU A CA 1
ATOM 732 C C . LEU A 1 89 ? -18.850 -0.415 48.643 1.00 95.12 89 LEU A C 1
ATOM 734 O O . LEU A 1 89 ? -19.035 -0.489 49.855 1.00 95.12 89 LEU A O 1
ATOM 738 N N . ILE A 1 90 ? -17.650 -0.174 48.110 1.00 95.19 90 ILE A N 1
ATOM 739 C CA . ILE A 1 90 ? -16.445 0.026 48.925 1.00 95.19 90 ILE A CA 1
ATOM 740 C C . ILE A 1 90 ? -16.595 1.273 49.802 1.00 95.19 90 ILE A C 1
ATOM 742 O O . ILE A 1 90 ? -16.287 1.217 50.989 1.00 95.19 90 ILE A O 1
ATOM 746 N N . LEU A 1 91 ? -17.104 2.379 49.249 1.00 95.50 91 LEU A N 1
ATOM 747 C CA . LEU A 1 91 ? -17.341 3.612 50.000 1.00 95.50 91 LEU A CA 1
ATOM 748 C C . LEU A 1 91 ? -18.363 3.406 51.127 1.00 95.50 91 LEU A C 1
ATOM 750 O O . LEU A 1 91 ? -18.139 3.847 52.250 1.00 95.50 91 LEU A O 1
ATOM 754 N N . CYS A 1 92 ? -19.469 2.718 50.840 1.00 95.19 92 CYS A N 1
ATOM 755 C CA . CYS A 1 92 ? -20.492 2.399 51.831 1.00 95.19 92 CYS A CA 1
ATOM 756 C C . CYS A 1 92 ? -19.930 1.510 52.949 1.00 95.19 92 CYS A C 1
ATOM 758 O O . CYS A 1 92 ? -20.118 1.811 54.125 1.00 95.19 92 CYS A O 1
ATOM 760 N N . LEU A 1 93 ? -19.174 0.468 52.591 1.00 94.94 93 LEU A N 1
ATOM 761 C CA . LEU A 1 93 ? -18.529 -0.415 53.559 1.00 94.94 93 LEU A CA 1
ATOM 762 C C . LEU A 1 93 ? -17.515 0.343 54.425 1.00 94.94 93 LEU A C 1
ATOM 764 O O . LEU A 1 93 ? -17.498 0.174 55.640 1.00 94.94 93 LEU A O 1
ATOM 768 N N . ALA A 1 94 ? -16.709 1.218 53.820 1.00 93.06 94 ALA A N 1
ATOM 769 C CA . ALA A 1 94 ? -15.757 2.055 54.539 1.00 93.06 94 ALA A CA 1
ATOM 770 C C . ALA A 1 94 ? -16.455 2.996 55.531 1.00 93.06 94 ALA A C 1
ATOM 772 O O . ALA A 1 94 ? -15.987 3.134 56.655 1.00 93.06 94 ALA A O 1
ATOM 773 N N . LEU A 1 95 ? -17.586 3.600 55.151 1.00 93.31 95 LEU A N 1
ATOM 774 C CA . LEU A 1 95 ? -18.382 4.461 56.034 1.00 93.31 95 LEU A CA 1
ATOM 775 C C . LEU A 1 95 ? -18.988 3.691 57.213 1.00 93.31 95 LEU A C 1
ATOM 777 O O . LEU A 1 95 ? -18.972 4.197 58.331 1.00 93.31 95 LEU A O 1
ATOM 781 N N . LEU A 1 96 ? -19.488 2.474 56.983 1.00 91.75 96 LEU A N 1
ATOM 782 C CA . LEU A 1 96 ? -20.023 1.617 58.047 1.00 91.75 96 LEU A CA 1
ATOM 783 C C . LEU A 1 96 ? -18.935 1.226 59.050 1.00 91.75 96 LEU A C 1
ATOM 785 O O . LEU A 1 96 ? -19.117 1.383 60.254 1.00 91.75 96 LEU A O 1
ATOM 789 N N . LEU A 1 97 ? -17.780 0.780 58.549 1.00 88.88 97 LEU A N 1
ATOM 790 C CA . LEU A 1 97 ? -16.633 0.445 59.394 1.00 88.88 97 LEU A CA 1
ATOM 791 C C . LEU A 1 97 ? -16.097 1.673 60.134 1.00 88.88 97 LEU A C 1
ATOM 793 O O . LEU A 1 97 ? -15.723 1.571 61.297 1.00 88.88 97 LEU A O 1
ATOM 797 N N . PHE A 1 98 ? -16.081 2.838 59.486 1.00 85.88 98 PHE A N 1
ATOM 798 C CA . PHE A 1 98 ? -15.684 4.096 60.111 1.00 85.88 98 PHE A CA 1
ATOM 799 C C . PHE A 1 98 ? -16.638 4.494 61.240 1.00 85.88 98 PHE A C 1
ATOM 801 O O . PHE A 1 98 ? -16.180 4.944 62.284 1.00 85.88 98 PHE A O 1
ATOM 808 N N . TYR A 1 99 ? -17.947 4.303 61.067 1.00 85.25 99 TYR A N 1
ATOM 809 C CA . TYR A 1 99 ? -18.922 4.621 62.107 1.00 85.25 99 TYR A CA 1
ATOM 810 C C . TYR A 1 99 ? -18.775 3.708 63.332 1.00 85.25 99 TYR A C 1
ATOM 812 O O . TYR A 1 99 ? -18.767 4.196 64.455 1.00 85.25 99 TYR A O 1
ATOM 820 N N . GLU A 1 100 ? -18.585 2.405 63.123 1.00 78.56 100 GLU A N 1
ATOM 821 C CA . GLU A 1 100 ? -18.370 1.434 64.207 1.00 78.56 100 GLU A CA 1
ATOM 822 C C . GLU A 1 100 ? -17.017 1.620 64.915 1.00 78.56 100 GLU A C 1
ATOM 824 O O . GLU A 1 100 ? -16.923 1.503 66.133 1.00 78.56 100 GLU A O 1
ATOM 829 N N . PHE A 1 101 ? -15.952 1.915 64.166 1.00 71.31 101 PHE A N 1
ATOM 830 C CA . PHE A 1 101 ? -14.589 1.932 64.704 1.00 71.31 101 PHE A CA 1
ATOM 831 C C . PHE A 1 101 ? -14.145 3.307 65.222 1.00 71.31 101 PHE A C 1
ATOM 833 O O . PHE A 1 101 ? -13.295 3.384 66.109 1.00 71.31 101 PHE A O 1
ATOM 840 N N . LEU A 1 102 ? -14.689 4.397 64.670 1.00 61.41 102 LEU A N 1
ATOM 841 C CA . LEU A 1 102 ? -14.301 5.769 65.004 1.00 61.41 102 LEU A CA 1
ATOM 842 C C . LEU A 1 102 ? -15.384 6.577 65.720 1.00 61.41 102 LEU A C 1
ATOM 844 O O . LEU A 1 102 ? -15.112 7.742 65.989 1.00 61.41 102 LEU A O 1
ATOM 848 N N . ALA A 1 103 ? -16.549 6.012 66.071 1.00 60.12 103 ALA A N 1
ATOM 849 C CA . ALA A 1 103 ? -17.442 6.615 67.065 1.00 60.12 103 ALA A CA 1
ATOM 850 C C . ALA A 1 103 ? -16.739 6.588 68.437 1.00 60.12 103 ALA A C 1
ATOM 852 O O . ALA A 1 103 ? -16.739 5.557 69.116 1.00 60.12 103 ALA A O 1
ATOM 853 N N . PRO A 1 104 ? -16.080 7.681 68.862 1.00 55.19 104 PRO A N 1
ATOM 854 C CA . PRO A 1 104 ? -15.358 7.703 70.118 1.00 55.19 104 PRO A CA 1
ATOM 855 C C . PRO A 1 104 ? -16.402 7.697 71.236 1.00 55.19 104 PRO A C 1
ATOM 857 O O . PRO A 1 104 ? -17.469 8.294 71.096 1.00 55.19 104 PRO A O 1
ATOM 860 N N . GLN A 1 105 ? -16.093 7.058 72.362 1.00 61.91 105 GLN A N 1
ATOM 861 C CA . GLN A 1 105 ? -16.919 7.062 73.572 1.00 61.91 105 GLN A CA 1
ATOM 862 C C . GLN A 1 105 ? -16.982 8.463 74.222 1.00 61.91 105 GLN A C 1
ATOM 864 O O . GLN A 1 105 ? -16.515 8.666 75.337 1.00 61.91 105 GLN A O 1
ATOM 869 N N . SER A 1 106 ? -17.538 9.463 73.533 1.00 60.22 106 SER A N 1
ATOM 870 C CA . SER A 1 106 ? -17.673 10.839 74.028 1.00 60.22 106 SER A CA 1
ATOM 871 C C . SER A 1 106 ? -18.971 11.083 74.804 1.00 60.22 106 SER A C 1
ATOM 873 O O . SER A 1 106 ? -19.330 12.231 75.053 1.00 60.22 106 SER A O 1
ATOM 875 N N . ALA A 1 107 ? -19.681 10.029 75.207 1.00 58.78 107 ALA A N 1
ATOM 876 C CA . ALA A 1 107 ? -20.824 10.122 76.111 1.00 58.78 107 ALA A CA 1
ATOM 877 C C . ALA A 1 107 ? -20.417 9.627 77.506 1.00 58.78 107 ALA A C 1
ATOM 879 O O . ALA A 1 107 ? -20.831 8.562 77.950 1.00 58.78 107 ALA A O 1
ATOM 880 N N . GLY A 1 108 ? -19.549 10.386 78.175 1.00 50.94 108 GLY A N 1
ATOM 881 C CA . GLY A 1 108 ? -19.083 10.044 79.518 1.00 50.94 108 GLY A CA 1
ATOM 882 C C . GLY A 1 108 ? -18.076 11.029 80.099 1.00 50.94 108 GLY A C 1
ATOM 883 O O . GLY A 1 108 ? -17.107 10.606 80.715 1.00 50.94 108 GLY A O 1
ATOM 884 N N . ILE A 1 109 ? -18.257 12.338 79.887 1.00 57.59 109 ILE A N 1
ATOM 885 C CA . ILE A 1 109 ? -17.564 13.328 80.722 1.00 57.59 109 ILE A CA 1
ATOM 886 C C . ILE A 1 109 ? -18.428 13.507 81.972 1.00 57.59 109 ILE A C 1
ATOM 888 O O . ILE A 1 109 ? -19.419 14.235 81.966 1.00 57.59 109 ILE A O 1
ATOM 892 N N . GLU A 1 110 ? -18.082 12.768 83.019 1.00 49.81 110 GLU A N 1
ATOM 893 C CA . GLU A 1 110 ? -18.670 12.844 84.353 1.00 49.81 110 GLU A CA 1
ATOM 894 C C . GLU A 1 110 ? -18.313 14.208 84.977 1.00 49.81 110 GLU A C 1
ATOM 896 O O . GLU A 1 110 ? -17.222 14.424 85.501 1.00 49.81 110 GLU A O 1
ATOM 901 N N . VAL A 1 111 ? -19.216 15.185 84.861 1.00 60.84 111 VAL A N 1
ATOM 902 C CA . VAL A 1 111 ? -19.115 16.463 85.579 1.00 60.84 111 VAL A CA 1
ATOM 903 C C . VAL A 1 111 ? -19.659 16.242 86.985 1.00 60.84 111 VAL A C 1
ATOM 905 O O . VAL A 1 111 ? -20.853 16.400 87.227 1.00 60.84 111 VAL A O 1
ATOM 908 N N . GLN A 1 112 ? -18.792 15.867 87.925 1.00 56.91 112 GLN A N 1
ATOM 909 C CA . GLN A 1 112 ? -19.194 15.700 89.322 1.00 56.91 112 GLN A CA 1
ATOM 910 C C . GLN A 1 112 ? -18.120 16.214 90.279 1.00 56.91 112 GLN A C 1
ATOM 912 O O . G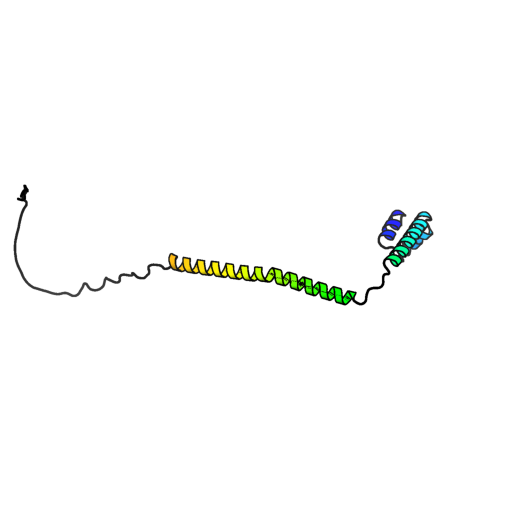LN A 1 112 ? -17.499 15.445 91.002 1.00 56.91 112 GLN A O 1
ATOM 917 N N . GLN A 1 113 ? -17.880 17.531 90.287 1.00 58.62 113 GLN A N 1
ATOM 918 C CA . GLN A 1 113 ? -16.946 18.139 91.249 1.00 58.62 113 GLN A CA 1
ATOM 919 C C . GLN A 1 113 ? -17.281 19.570 91.706 1.00 58.62 113 GLN A C 1
ATOM 921 O O . GLN A 1 113 ? -16.396 20.334 92.081 1.00 58.62 113 GLN A O 1
ATOM 926 N N . SER A 1 114 ? -18.557 19.945 91.777 1.00 50.69 114 SER A N 1
ATOM 927 C CA . SER A 1 114 ? -18.931 21.197 92.447 1.00 50.69 114 SER A CA 1
ATOM 928 C C . SER A 1 114 ? -20.252 21.083 93.192 1.00 50.69 114 SER A C 1
ATOM 930 O O . SER A 1 114 ? -21.266 21.568 92.720 1.00 50.69 114 SER A O 1
ATOM 932 N N . LEU A 1 115 ? -20.239 20.457 94.375 1.00 54.34 115 LEU A N 1
ATOM 933 C CA . LEU A 1 115 ? -21.218 20.712 95.448 1.00 54.34 115 LEU A CA 1
ATOM 934 C C . LEU A 1 115 ? -20.753 20.063 96.763 1.00 54.34 115 LEU A C 1
ATOM 936 O O . LEU A 1 115 ? -21.402 19.197 97.334 1.00 54.34 115 LEU A O 1
ATOM 940 N N . ALA A 1 116 ? -19.593 20.490 97.257 1.00 53.50 116 ALA A N 1
ATOM 941 C CA . ALA A 1 116 ? -19.190 20.226 98.635 1.00 53.50 116 ALA A CA 1
ATOM 942 C C . ALA A 1 116 ? -18.437 21.437 99.187 1.00 53.50 116 ALA A C 1
ATOM 944 O O . ALA A 1 116 ? -17.222 21.404 99.315 1.00 53.50 116 ALA A O 1
ATOM 945 N N . LEU A 1 117 ? -19.165 22.530 99.447 1.00 53.91 117 LEU A N 1
ATOM 946 C CA . LEU A 1 117 ? -18.783 23.577 100.407 1.00 53.91 117 LEU A CA 1
ATOM 947 C C . LEU A 1 117 ? -19.953 24.556 100.619 1.00 53.91 117 LEU A C 1
ATOM 949 O O . LEU A 1 117 ? -19.981 25.668 100.096 1.00 53.91 117 LEU A O 1
ATOM 953 N N . LYS A 1 118 ? -20.933 24.143 101.430 1.00 46.44 118 LYS A N 1
ATOM 954 C CA . LYS A 1 118 ? -21.758 25.068 102.220 1.00 46.44 118 LYS A CA 1
ATOM 955 C C . LYS A 1 118 ? -22.193 24.364 103.512 1.00 46.44 118 LYS A C 1
ATOM 957 O O . LYS A 1 118 ? -23.050 23.492 103.497 1.00 46.44 118 LYS A O 1
ATOM 962 N N . ALA A 1 119 ? -21.498 24.720 104.590 1.00 46.16 119 ALA A N 1
ATOM 963 C CA . ALA A 1 119 ? -21.771 24.413 106.002 1.00 46.16 119 ALA A CA 1
ATOM 964 C C . ALA A 1 119 ? -23.156 24.986 106.449 1.00 46.16 119 ALA A C 1
ATOM 966 O O . ALA A 1 119 ? -23.759 25.669 105.614 1.00 46.16 119 ALA A O 1
ATOM 967 N N . PRO A 1 120 ? -23.651 24.863 107.711 1.00 56.72 120 PRO A N 1
ATOM 968 C CA . PRO A 1 120 ? -22.943 24.446 108.931 1.00 56.72 120 PRO A CA 1
ATOM 969 C C . PRO A 1 120 ? -23.777 23.685 110.017 1.00 56.72 120 PRO A C 1
ATOM 971 O O . PRO A 1 120 ? -24.966 23.434 109.867 1.00 56.72 120 PRO A O 1
ATOM 974 N N . ASP A 1 121 ? -23.080 23.359 111.112 1.00 44.12 121 ASP A N 1
ATOM 975 C CA . ASP A 1 121 ? -23.485 23.246 112.529 1.00 44.12 121 ASP A CA 1
ATOM 976 C C . ASP A 1 121 ? -24.486 22.201 113.079 1.00 44.12 121 ASP A C 1
ATOM 978 O O . ASP A 1 121 ? -25.654 22.121 112.723 1.00 44.12 121 ASP A O 1
ATOM 982 N N . ALA A 1 122 ? -23.981 21.552 114.141 1.00 41.19 122 ALA A N 1
ATOM 983 C CA . ALA A 1 122 ? -24.643 21.193 115.399 1.00 41.19 122 ALA A CA 1
ATOM 984 C C . ALA A 1 122 ? -25.787 20.162 115.394 1.00 41.19 122 ALA A C 1
ATOM 986 O O . ALA A 1 122 ? -26.931 20.471 115.093 1.00 41.19 122 ALA A O 1
ATOM 987 N N . ALA A 1 123 ? -25.509 18.980 115.958 1.00 41.50 123 ALA A N 1
ATOM 988 C CA . ALA A 1 123 ? -26.065 18.564 117.256 1.00 41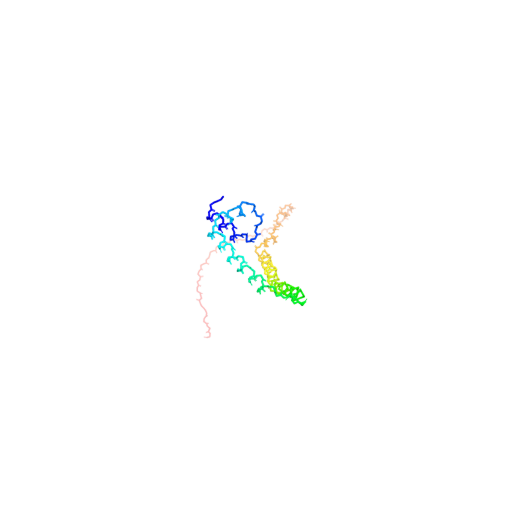.50 123 ALA A CA 1
ATOM 989 C C . ALA A 1 123 ? -25.719 17.093 117.567 1.00 41.50 123 ALA A C 1
ATOM 991 O O . ALA A 1 123 ? -25.909 16.222 116.732 1.00 41.50 123 ALA A O 1
ATOM 992 N N . ALA A 1 124 ? -25.209 16.866 118.786 1.00 39.78 124 ALA A N 1
ATOM 993 C CA . ALA A 1 124 ? -25.568 15.795 119.733 1.00 39.78 124 ALA A CA 1
ATOM 994 C C . ALA A 1 124 ? -25.988 14.418 119.146 1.00 39.78 124 ALA A C 1
ATOM 996 O O . ALA A 1 124 ? -26.957 14.310 118.419 1.00 39.78 124 ALA A O 1
ATOM 997 N N . SER A 1 125 ? -25.462 13.257 119.537 1.00 43.69 125 SER A N 1
ATOM 998 C CA . SER A 1 125 ? -24.980 12.822 120.848 1.00 43.69 125 SER A CA 1
ATOM 999 C C . SER A 1 125 ? -24.617 11.326 120.789 1.00 43.69 125 SER A C 1
ATOM 1001 O O . SER A 1 125 ? -25.187 10.601 119.985 1.00 43.69 125 SER A O 1
ATOM 1003 N N . ARG A 1 126 ? -23.697 10.907 121.679 1.00 37.59 126 ARG A N 1
ATOM 1004 C CA . ARG A 1 126 ? -23.649 9.645 122.464 1.00 37.59 126 ARG A CA 1
ATOM 1005 C C . ARG A 1 126 ? -24.084 8.358 121.732 1.00 37.59 126 ARG A C 1
ATOM 1007 O O . ARG A 1 126 ? -25.240 8.192 121.392 1.00 37.59 126 ARG A O 1
ATOM 1014 N N . SER A 1 127 ? -23.257 7.318 121.660 1.00 43.72 127 SER A N 1
ATOM 1015 C CA . SER A 1 127 ? -23.008 6.420 122.799 1.00 43.72 127 SER A CA 1
ATOM 1016 C C . SER A 1 127 ? -22.294 5.159 122.276 1.00 43.72 127 SER A C 1
ATOM 1018 O O . SER A 1 127 ? -22.734 4.666 121.249 1.00 43.72 127 SER A O 1
ATOM 1020 N N . THR A 1 128 ? -21.249 4.700 122.991 1.00 39.84 128 THR A N 1
ATOM 1021 C CA . THR A 1 128 ? -20.854 3.298 123.337 1.00 39.84 128 THR A CA 1
ATOM 1022 C C . THR A 1 128 ? -20.954 2.179 122.272 1.00 39.84 128 THR A C 1
ATOM 1024 O O . THR A 1 128 ? -21.828 2.166 121.430 1.00 39.84 128 THR A O 1
ATOM 1027 N N . ALA A 1 129 ? -20.157 1.114 122.220 1.00 37.06 129 ALA A N 1
ATOM 1028 C CA . ALA A 1 129 ? -19.138 0.481 123.056 1.00 37.06 129 ALA A CA 1
ATOM 1029 C C . ALA A 1 129 ? -18.526 -0.632 122.155 1.00 37.06 129 ALA A C 1
ATOM 1031 O O . ALA A 1 129 ? -19.232 -1.217 121.343 1.00 37.06 129 ALA A O 1
ATOM 1032 N N . LEU A 1 130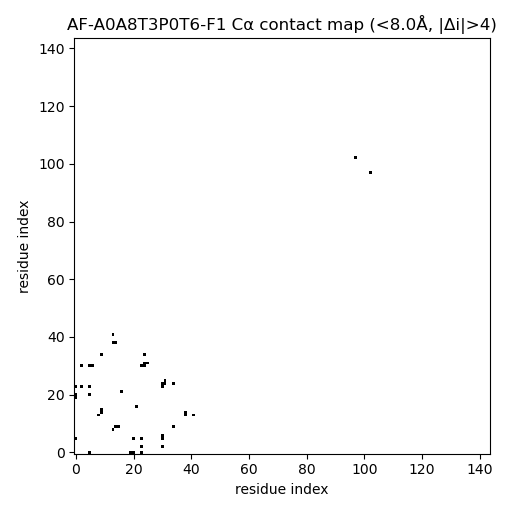 ? -17.201 -0.803 122.135 1.00 40.12 130 LEU A N 1
ATOM 1033 C CA . LEU A 1 130 ? -16.488 -1.952 122.726 1.00 40.12 130 LEU A CA 1
ATOM 1034 C C . LEU A 1 130 ? -16.778 -3.348 122.100 1.00 40.12 130 LEU A C 1
ATOM 1036 O O . LEU A 1 130 ? -17.833 -3.928 122.308 1.00 40.12 130 LEU A O 1
ATOM 1040 N N . THR A 1 131 ? -15.711 -3.940 121.534 1.00 38.00 131 THR A N 1
ATOM 1041 C CA . THR A 1 131 ? -15.050 -5.142 122.110 1.00 38.00 131 THR A CA 1
ATOM 1042 C C . THR A 1 131 ? -15.366 -6.556 121.569 1.00 38.00 131 THR A C 1
ATOM 1044 O O . THR A 1 131 ? -16.408 -7.129 121.839 1.00 38.00 131 THR A O 1
ATOM 1047 N N . PHE A 1 132 ? -14.310 -7.125 120.955 1.00 40.03 132 PHE A N 1
ATOM 1048 C CA . PHE A 1 132 ? -13.763 -8.503 121.021 1.00 40.03 132 PHE A CA 1
ATOM 1049 C C . PHE A 1 132 ? -14.416 -9.702 120.291 1.00 40.03 132 PHE A C 1
ATOM 1051 O O . PHE A 1 132 ? -15.525 -10.129 120.573 1.00 40.03 132 PHE A O 1
ATOM 1058 N N . LEU A 1 133 ? -13.587 -10.317 119.428 1.00 40.72 133 LEU A N 1
ATOM 1059 C CA . LEU A 1 133 ? -13.027 -11.685 119.531 1.00 40.72 133 LEU A CA 1
ATOM 1060 C C . LEU A 1 133 ? -13.804 -12.751 120.333 1.00 40.72 133 LEU A C 1
ATOM 1062 O O . LEU A 1 133 ? -13.895 -12.652 121.551 1.00 40.72 133 LEU A O 1
ATOM 1066 N N . THR A 1 134 ? -14.188 -13.845 119.659 1.00 43.69 134 THR A N 1
ATOM 1067 C CA . THR A 1 134 ? -14.097 -15.281 120.066 1.00 43.69 134 THR A CA 1
ATOM 1068 C C . THR A 1 134 ? -14.806 -16.121 118.980 1.00 43.69 134 THR A C 1
ATOM 1070 O O . THR A 1 134 ? -15.886 -15.760 118.536 1.00 43.69 134 THR A O 1
ATOM 1073 N N . ALA A 1 135 ? -14.134 -17.018 118.249 1.00 37.12 135 ALA A N 1
ATOM 1074 C CA . ALA A 1 135 ? -13.679 -18.373 118.594 1.00 37.12 135 ALA A CA 1
ATOM 1075 C C . ALA A 1 135 ? -14.812 -19.419 118.681 1.00 37.12 135 ALA A C 1
ATOM 1077 O O . ALA A 1 135 ? -15.689 -19.277 119.522 1.00 37.12 135 ALA A O 1
ATOM 1078 N N . ALA A 1 136 ? -14.649 -20.499 117.889 1.00 40.12 136 ALA A N 1
ATOM 1079 C CA . ALA A 1 136 ? -15.214 -21.850 118.066 1.00 40.12 136 ALA A CA 1
ATOM 1080 C C . ALA A 1 136 ? -16.746 -21.994 117.911 1.00 40.12 136 ALA A C 1
ATOM 1082 O O . ALA A 1 136 ? -17.498 -21.080 118.198 1.00 40.12 136 ALA A O 1
ATOM 1083 N N . ASP A 1 137 ? -17.351 -23.114 117.531 1.00 38.22 137 ASP A N 1
ATOM 1084 C CA . ASP A 1 137 ? -17.019 -24.369 116.848 1.00 38.22 137 ASP A CA 1
ATOM 1085 C C . ASP A 1 137 ? -18.393 -25.087 116.691 1.00 38.22 137 ASP A C 1
ATOM 1087 O O . ASP A 1 137 ? -19.373 -24.698 117.327 1.00 38.22 137 ASP A O 1
ATOM 1091 N N . ALA A 1 138 ? -18.455 -26.146 115.886 1.00 44.22 138 ALA A N 1
ATOM 1092 C CA . ALA A 1 138 ? -19.474 -27.207 115.901 1.00 44.22 138 ALA A CA 1
ATOM 1093 C C . ALA A 1 138 ? -20.929 -26.922 115.420 1.00 44.22 138 ALA A C 1
ATOM 1095 O O . ALA A 1 138 ? -21.833 -26.530 116.154 1.00 44.22 138 ALA A O 1
ATOM 1096 N N . ARG A 1 139 ? -21.187 -27.346 114.169 1.00 45.50 139 ARG A N 1
ATOM 1097 C CA . ARG A 1 139 ? -22.408 -28.087 113.746 1.00 45.50 139 ARG A CA 1
ATOM 1098 C C . ARG A 1 139 ? -22.495 -29.399 114.561 1.00 45.50 139 ARG A C 1
ATOM 1100 O O . ARG A 1 139 ? -21.415 -29.920 114.838 1.00 45.50 139 ARG A O 1
ATOM 1107 N N . PRO A 1 140 ? -23.665 -30.014 114.871 1.00 49.53 140 PRO A N 1
ATOM 1108 C CA . PRO A 1 140 ? -24.643 -30.464 113.859 1.00 49.53 140 PRO A CA 1
ATOM 1109 C C . PRO A 1 140 ? -26.123 -30.555 114.312 1.00 49.53 140 PRO A C 1
ATOM 1111 O O . PRO A 1 140 ? -26.433 -30.653 115.493 1.00 49.53 140 PRO A O 1
ATOM 1114 N N . THR A 1 141 ? -27.053 -30.661 113.358 1.00 49.34 141 THR A N 1
ATOM 1115 C CA . THR A 1 141 ? -28.371 -31.281 113.595 1.00 49.34 141 THR A CA 1
ATOM 1116 C C . THR A 1 141 ? -28.743 -32.189 112.426 1.00 49.34 141 THR A C 1
ATOM 1118 O O . THR A 1 141 ? -28.855 -31.765 111.276 1.00 49.34 141 THR A O 1
ATOM 1121 N N . ALA A 1 142 ? -28.873 -33.476 112.746 1.00 45.91 142 ALA A N 1
ATOM 1122 C CA . ALA A 1 142 ? -29.453 -34.497 111.893 1.00 45.91 142 ALA A CA 1
ATOM 1123 C C . ALA A 1 142 ? -30.981 -34.353 111.858 1.00 45.91 142 ALA A C 1
ATOM 1125 O O . ALA A 1 142 ? -31.604 -33.809 112.771 1.00 45.91 142 ALA A O 1
ATOM 1126 N N . ARG A 1 143 ? -31.556 -34.837 110.761 1.00 42.22 143 ARG A N 1
ATOM 1127 C CA . ARG A 1 143 ? -32.973 -34.819 110.414 1.00 42.22 143 ARG A CA 1
ATOM 1128 C C . ARG A 1 143 ? -33.500 -36.253 110.562 1.00 42.22 143 ARG A C 1
ATOM 1130 O O . ARG A 1 143 ? -32.891 -37.141 109.970 1.00 42.22 143 ARG A O 1
ATOM 1137 N N . ILE A 1 144 ? -34.667 -36.371 111.208 1.00 45.97 144 ILE A N 1
ATOM 1138 C CA . ILE A 1 144 ? -35.588 -37.529 111.315 1.00 45.97 144 ILE A CA 1
ATOM 1139 C C . ILE A 1 144 ? -35.194 -38.592 112.344 1.00 45.97 144 ILE A C 1
ATOM 1141 O O . ILE A 1 144 ? -34.140 -39.238 112.178 1.00 45.97 144 ILE A O 1
#